Protein AF-A0A178K2V7-F1 (afdb_monomer_lite)

Structure (mmCIF, N/CA/C/O backbone):
data_AF-A0A178K2V7-F1
#
_entry.id   AF-A0A178K2V7-F1
#
loop_
_atom_site.group_PDB
_atom_site.id
_atom_site.type_symbol
_atom_site.label_atom_id
_atom_site.label_alt_id
_atom_site.label_comp_id
_atom_site.label_asym_id
_atom_site.label_entity_id
_atom_site.label_seq_id
_atom_site.pdbx_PDB_ins_code
_atom_site.Cartn_x
_atom_site.Cartn_y
_atom_site.Cartn_z
_atom_site.occupancy
_atom_site.B_iso_or_equiv
_atom_site.auth_seq_id
_atom_site.auth_comp_id
_atom_site.auth_asym_id
_atom_site.auth_atom_id
_atom_site.pdbx_PDB_model_num
ATOM 1 N N . MET A 1 1 ? 2.677 -4.589 -54.412 1.00 49.81 1 MET A N 1
ATOM 2 C CA . MET A 1 1 ? 2.480 -5.875 -55.124 1.00 49.81 1 MET A CA 1
ATOM 3 C C . MET A 1 1 ? 2.912 -7.037 -54.217 1.00 49.81 1 MET A C 1
ATOM 5 O O . MET A 1 1 ? 3.603 -7.937 -54.662 1.00 49.81 1 MET A O 1
ATOM 9 N N . GLU A 1 2 ? 2.507 -7.032 -52.942 1.00 54.84 2 GLU A N 1
ATOM 10 C CA . GLU A 1 2 ? 2.776 -8.139 -52.000 1.00 54.84 2 GLU A CA 1
ATOM 11 C C . GLU A 1 2 ? 1.483 -8.788 -51.482 1.00 54.84 2 GLU A C 1
ATOM 13 O O . GLU A 1 2 ? 1.521 -9.902 -50.980 1.00 54.84 2 GLU A O 1
ATOM 18 N N . ASP A 1 3 ? 0.317 -8.166 -51.685 1.00 57.41 3 ASP A N 1
ATOM 19 C CA . ASP A 1 3 ? -0.935 -8.638 -51.080 1.00 57.41 3 ASP A CA 1
ATOM 20 C C . ASP A 1 3 ? -1.562 -9.843 -51.807 1.00 57.41 3 ASP A C 1
ATOM 22 O O . ASP A 1 3 ? -2.241 -10.663 -51.192 1.00 57.41 3 ASP A O 1
ATOM 26 N N . SER A 1 4 ? -1.326 -10.009 -53.114 1.00 60.59 4 SER A N 1
ATOM 27 C CA . SER A 1 4 ? -1.943 -11.087 -53.907 1.00 60.59 4 SER A CA 1
ATOM 28 C C . SER A 1 4 ? -1.389 -12.483 -53.592 1.00 60.59 4 SER A C 1
ATOM 30 O O . SER A 1 4 ? -2.107 -13.472 -53.751 1.00 60.59 4 SER A O 1
ATOM 32 N N . SER A 1 5 ? -0.146 -12.585 -53.108 1.00 62.06 5 SER A N 1
ATOM 33 C CA . SER A 1 5 ? 0.456 -13.860 -52.695 1.00 62.06 5 SER A CA 1
ATOM 34 C C . SER A 1 5 ? -0.120 -14.352 -51.364 1.00 62.06 5 SER A C 1
ATOM 36 O O .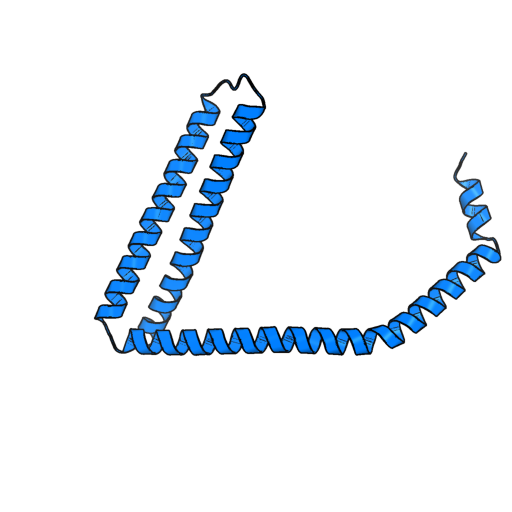 SER A 1 5 ? -0.400 -15.546 -51.231 1.00 62.06 5 SER A O 1
ATOM 38 N N . PHE A 1 6 ? -0.399 -13.440 -50.423 1.00 62.41 6 PHE A N 1
ATOM 39 C CA . PHE A 1 6 ? -1.049 -13.748 -49.146 1.00 62.41 6 PHE A CA 1
ATOM 40 C C . PHE A 1 6 ? -2.439 -14.360 -49.345 1.00 62.41 6 PHE A C 1
ATOM 42 O O . PHE A 1 6 ? -2.718 -15.424 -48.795 1.00 62.41 6 PHE A O 1
ATOM 49 N N . PHE A 1 7 ? -3.291 -13.756 -50.181 1.00 62.81 7 PHE A N 1
ATOM 50 C CA . PHE A 1 7 ? -4.634 -14.293 -50.431 1.00 62.81 7 PHE A CA 1
ATOM 51 C C . PHE A 1 7 ? -4.625 -15.634 -51.182 1.00 62.81 7 PHE A C 1
ATOM 53 O O . PHE A 1 7 ? -5.487 -16.471 -50.918 1.00 62.81 7 PHE A O 1
ATOM 60 N N . SER A 1 8 ? -3.638 -15.890 -52.052 1.00 62.66 8 SER A N 1
ATOM 61 C CA . SER A 1 8 ? -3.511 -17.197 -52.721 1.00 62.66 8 SER A CA 1
ATOM 62 C C . SER A 1 8 ? -3.114 -18.322 -51.752 1.00 62.66 8 SER A C 1
ATOM 64 O O . SER A 1 8 ? -3.595 -19.446 -51.881 1.00 62.66 8 SER A O 1
ATOM 66 N N . ASN A 1 9 ? -2.322 -18.002 -50.721 1.00 62.50 9 ASN A N 1
ATOM 67 C CA . ASN A 1 9 ? -1.895 -18.961 -49.701 1.00 62.50 9 ASN A CA 1
ATOM 68 C C . ASN A 1 9 ? -3.020 -19.317 -48.711 1.00 62.50 9 ASN A C 1
ATOM 70 O O . ASN A 1 9 ? -3.081 -20.458 -48.254 1.00 62.50 9 ASN A O 1
ATOM 74 N N . LEU A 1 10 ? -3.954 -18.394 -48.436 1.00 65.56 10 LEU A N 1
ATOM 75 C CA . LEU A 1 10 ? -5.123 -18.628 -47.567 1.00 65.56 10 LEU A CA 1
ATOM 76 C C . LEU A 1 10 ? -6.164 -19.586 -48.177 1.00 65.56 10 LEU A C 1
ATOM 78 O O . LEU A 1 10 ? -6.936 -20.209 -47.450 1.00 65.56 10 LEU A O 1
ATOM 82 N N . GLY A 1 11 ? -6.204 -19.692 -49.509 1.00 67.25 11 GLY A N 1
ATOM 83 C CA . GLY A 1 11 ? -7.086 -20.611 -50.236 1.00 67.25 11 GLY A CA 1
ATOM 84 C C . GLY A 1 11 ? -6.508 -22.016 -50.423 1.00 67.25 11 GLY A C 1
ATOM 85 O O . GLY A 1 11 ? -7.205 -22.894 -50.930 1.00 67.25 11 GLY A O 1
ATOM 86 N N . SER A 1 12 ? -5.246 -22.238 -50.037 1.00 76.12 12 SER A N 1
ATOM 87 C CA . SER A 1 12 ? -4.605 -23.545 -50.161 1.00 76.12 12 SER A CA 1
ATOM 88 C C . SER A 1 12 ? -5.214 -24.552 -49.180 1.00 76.12 12 SER A C 1
ATOM 90 O O . SER A 1 12 ? -5.568 -24.227 -48.044 1.00 76.12 12 SER A O 1
ATOM 92 N N . LEU A 1 13 ? -5.353 -25.798 -49.627 1.00 78.62 13 LEU A N 1
ATOM 93 C CA . LEU A 1 13 ? -5.954 -26.870 -48.834 1.00 78.62 13 LEU A CA 1
ATOM 94 C C . LEU A 1 13 ? -5.107 -27.178 -47.582 1.00 78.62 13 LEU A C 1
ATOM 96 O O . LEU A 1 13 ? -5.654 -27.439 -46.511 1.00 78.62 13 LEU A O 1
ATOM 100 N N . ASP A 1 14 ? -3.786 -27.020 -47.688 1.00 81.06 14 ASP A N 1
ATOM 101 C CA . ASP A 1 14 ? -2.838 -27.161 -46.580 1.00 81.06 14 ASP A CA 1
ATOM 102 C C . ASP A 1 14 ? -3.047 -26.104 -45.483 1.00 81.06 14 ASP A C 1
ATOM 104 O O . ASP A 1 14 ? -2.954 -26.420 -44.294 1.00 81.06 14 ASP A O 1
ATOM 108 N N . TRP A 1 15 ? -3.402 -24.864 -45.851 1.00 85.25 15 TRP A N 1
ATOM 109 C CA . TRP A 1 15 ? -3.724 -23.808 -44.886 1.00 85.25 15 TRP A CA 1
ATOM 110 C C . TRP A 1 15 ? -4.947 -24.169 -44.037 1.00 85.25 15 TRP A C 1
ATOM 112 O O . TRP A 1 15 ? -4.904 -24.092 -42.807 1.00 85.25 15 TRP A O 1
ATOM 122 N N . TRP A 1 16 ? -6.025 -24.629 -44.677 1.00 88.50 16 TRP A N 1
ATOM 123 C CA . TRP A 1 16 ? -7.241 -25.046 -43.977 1.00 88.50 16 TRP A CA 1
ATOM 124 C C . TRP A 1 16 ? -7.023 -26.276 -43.097 1.00 88.50 16 TRP A C 1
ATOM 126 O O . TRP A 1 16 ? -7.530 -26.307 -41.975 1.00 88.50 16 TRP A O 1
ATOM 136 N N . ILE A 1 17 ? -6.229 -27.252 -43.551 1.00 87.81 17 ILE A N 1
ATOM 137 C CA . ILE A 1 17 ? -5.832 -28.394 -42.717 1.00 87.81 17 ILE A CA 1
ATOM 138 C C . ILE A 1 17 ? -5.079 -27.904 -41.475 1.00 87.81 17 ILE A C 1
ATOM 140 O O . ILE A 1 17 ? -5.402 -28.329 -40.367 1.00 87.81 17 ILE A O 1
ATOM 144 N N . GLY A 1 18 ? -4.136 -26.968 -41.627 1.00 88.56 18 GLY A N 1
ATOM 145 C CA . GLY A 1 18 ? -3.413 -26.370 -40.503 1.00 88.56 18 GLY A CA 1
ATOM 146 C C . GLY A 1 18 ? -4.346 -25.701 -39.490 1.00 88.56 18 GLY A C 1
ATOM 147 O O . GLY A 1 18 ? -4.266 -25.987 -38.295 1.00 88.56 18 GLY A O 1
ATOM 148 N N . VAL A 1 19 ? -5.284 -24.872 -39.958 1.00 89.94 19 VAL A N 1
ATOM 149 C CA . VAL A 1 19 ? -6.273 -24.199 -39.097 1.00 89.94 19 VAL A CA 1
ATOM 150 C C . VAL A 1 19 ? -7.163 -25.208 -38.363 1.00 89.94 19 VAL A C 1
ATOM 152 O O . VAL A 1 19 ? -7.386 -25.060 -37.161 1.00 89.94 19 VAL A O 1
ATOM 155 N N . VAL A 1 20 ? -7.639 -26.256 -39.044 1.00 92.50 20 VAL A N 1
ATOM 156 C CA . VAL A 1 20 ? -8.479 -27.303 -38.435 1.00 92.50 20 VAL A CA 1
ATOM 157 C C . VAL A 1 20 ? -7.702 -28.101 -37.389 1.00 92.50 20 VAL A C 1
ATOM 159 O O . VAL A 1 20 ? -8.218 -28.338 -36.297 1.00 92.50 20 VAL A O 1
ATOM 162 N N . VAL A 1 21 ? -6.455 -28.479 -37.681 1.00 91.81 21 VAL A N 1
ATOM 163 C CA . VAL A 1 21 ? -5.595 -29.212 -36.741 1.00 91.81 21 VAL A CA 1
ATOM 164 C C . VAL A 1 21 ? -5.291 -28.363 -35.507 1.00 91.81 21 VAL A C 1
ATOM 166 O O . VAL A 1 21 ? -5.448 -28.846 -34.387 1.00 91.81 21 VAL A O 1
ATOM 169 N N . VAL A 1 22 ? -4.936 -27.086 -35.678 1.00 92.81 22 VAL A N 1
ATOM 170 C CA . VAL A 1 22 ? -4.719 -26.159 -34.555 1.00 92.81 22 VAL A CA 1
ATOM 171 C C . VAL A 1 22 ? -6.005 -25.964 -33.750 1.00 92.81 22 VAL A C 1
ATOM 173 O O . VAL A 1 22 ? -5.962 -26.004 -32.522 1.00 92.81 22 VAL A O 1
ATOM 176 N N . GLY A 1 23 ? -7.160 -25.829 -34.408 1.00 89.81 23 GLY A N 1
ATOM 177 C CA . GLY A 1 23 ? -8.462 -25.740 -33.744 1.00 89.81 23 GLY A CA 1
ATOM 178 C C . GLY A 1 23 ? -8.796 -26.985 -32.915 1.00 89.81 23 GLY A C 1
ATOM 179 O O . GLY A 1 23 ? -9.257 -26.865 -31.779 1.00 89.81 23 GLY A O 1
ATOM 180 N N . LEU A 1 24 ? -8.501 -28.180 -33.437 1.00 90.88 24 LEU A N 1
ATOM 181 C CA . LEU A 1 24 ? -8.688 -29.447 -32.727 1.00 90.88 24 LEU A CA 1
ATOM 182 C C . LEU A 1 24 ? -7.746 -29.547 -31.521 1.00 90.88 24 LEU A C 1
ATOM 184 O O . LEU A 1 24 ? -8.193 -29.893 -30.428 1.00 90.88 24 LEU A O 1
ATOM 188 N N . ILE A 1 25 ? -6.475 -29.167 -31.685 1.00 90.25 25 ILE A N 1
ATOM 189 C CA . ILE A 1 25 ? -5.492 -29.116 -30.595 1.00 90.25 25 ILE A CA 1
ATOM 190 C C . ILE A 1 25 ? -5.956 -28.147 -29.504 1.00 90.25 25 ILE A C 1
ATOM 192 O O . ILE A 1 25 ? -6.004 -28.540 -28.344 1.00 90.25 25 ILE A O 1
ATOM 196 N N . ILE A 1 26 ? -6.360 -26.919 -29.845 1.00 88.69 26 ILE A N 1
ATOM 197 C CA . ILE A 1 26 ? -6.861 -25.937 -28.869 1.00 88.69 26 ILE A CA 1
ATOM 198 C C . ILE A 1 26 ? -8.075 -26.485 -28.119 1.00 88.69 26 ILE A C 1
ATOM 200 O O . ILE A 1 26 ? -8.159 -26.322 -26.905 1.00 88.69 26 ILE A O 1
ATOM 204 N N . ASN A 1 27 ? -8.999 -27.156 -28.810 1.00 89.12 27 ASN A N 1
ATOM 205 C CA . ASN A 1 27 ? -10.188 -27.728 -28.183 1.00 89.12 27 ASN A CA 1
ATOM 206 C C . ASN A 1 27 ? -9.825 -28.836 -27.178 1.00 89.12 27 ASN A C 1
ATOM 208 O O . ASN A 1 27 ? -10.299 -28.835 -26.041 1.00 89.12 27 ASN A O 1
ATOM 212 N N . VAL A 1 28 ? -8.906 -29.729 -27.559 1.00 86.19 28 VAL A N 1
ATOM 213 C CA . VAL A 1 28 ? -8.370 -30.769 -26.670 1.00 86.19 28 VAL A CA 1
ATOM 214 C C . VAL A 1 28 ? -7.643 -30.137 -25.480 1.00 86.19 28 VAL A C 1
ATOM 216 O O . VAL A 1 28 ? -7.939 -30.467 -24.333 1.00 86.19 28 VAL A O 1
ATOM 219 N N . PHE A 1 29 ? -6.753 -29.172 -25.717 1.00 86.31 29 PHE A N 1
ATOM 220 C CA . PHE A 1 29 ? -6.062 -28.443 -24.653 1.00 86.31 29 PHE A CA 1
ATOM 221 C C . PHE A 1 29 ? -7.042 -27.728 -23.723 1.00 86.31 29 PHE A C 1
ATOM 223 O O . PHE A 1 29 ? -6.867 -27.792 -22.514 1.00 86.31 29 PHE A O 1
ATOM 230 N N . SER A 1 30 ? -8.096 -27.101 -24.244 1.00 83.62 30 SER A N 1
ATOM 231 C CA . SER A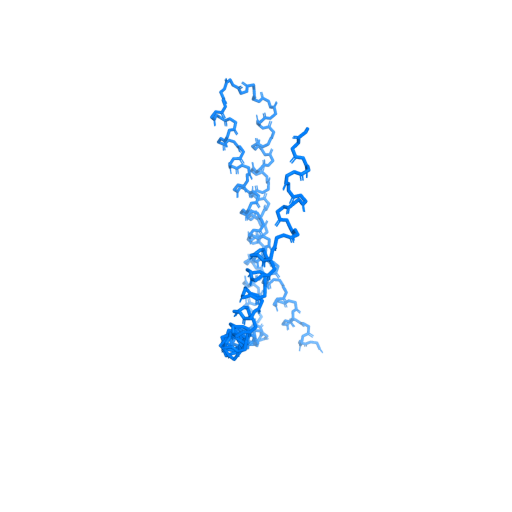 1 30 ? -9.118 -26.427 -23.439 1.00 83.62 30 SER A CA 1
ATOM 232 C C . SER A 1 30 ? -9.856 -27.409 -22.524 1.00 83.62 30 SER A C 1
ATOM 234 O O . SER A 1 30 ? -10.040 -27.123 -21.338 1.00 83.62 30 SER A O 1
ATOM 236 N N . ALA A 1 31 ? -10.197 -28.599 -23.032 1.00 82.56 31 ALA A N 1
ATOM 237 C CA . ALA A 1 31 ? -10.850 -29.649 -22.253 1.00 82.56 31 ALA A CA 1
ATOM 238 C C . ALA A 1 31 ? -9.985 -30.143 -21.079 1.00 82.56 31 ALA A C 1
ATOM 240 O O . ALA A 1 31 ? -10.509 -30.371 -19.988 1.00 82.56 31 ALA A O 1
ATOM 241 N N . TYR A 1 32 ? -8.666 -30.252 -21.268 1.00 81.69 32 TYR A N 1
ATOM 242 C CA . TYR A 1 32 ? -7.738 -30.662 -20.206 1.00 81.69 32 TYR A CA 1
ATOM 243 C C . TYR A 1 32 ? -7.287 -29.508 -19.297 1.00 81.69 32 TYR A C 1
ATOM 245 O O . TYR A 1 32 ? -7.013 -29.722 -18.116 1.00 81.69 32 TYR A O 1
ATOM 253 N N . LEU A 1 33 ? -7.234 -28.276 -19.808 1.00 81.12 33 LEU A N 1
ATOM 254 C CA . LEU A 1 33 ? -6.773 -27.105 -19.063 1.00 81.12 33 LEU A CA 1
ATOM 255 C C . LEU A 1 33 ? -7.845 -26.565 -18.114 1.00 81.12 33 LEU A C 1
ATOM 257 O O . LEU A 1 33 ? -7.505 -26.073 -17.042 1.00 81.12 33 LEU A O 1
ATOM 261 N N . LYS A 1 34 ? -9.131 -26.685 -18.464 1.00 79.69 34 LYS A N 1
ATOM 262 C CA . LYS A 1 34 ? -10.249 -26.197 -17.644 1.00 79.69 34 LYS A CA 1
ATOM 263 C C . LYS A 1 34 ? -10.261 -26.759 -16.208 1.00 79.69 34 LYS A C 1
ATOM 265 O O . LYS A 1 34 ? -10.217 -25.952 -15.283 1.00 79.69 34 LYS A O 1
ATOM 270 N N . PRO A 1 35 ? -10.214 -28.086 -15.965 1.00 80.12 35 PRO A N 1
ATOM 271 C CA . PRO A 1 35 ? -10.163 -28.615 -14.598 1.00 80.12 35 PRO A CA 1
ATOM 272 C C . PRO A 1 35 ? -8.866 -28.248 -13.857 1.00 80.12 35 PRO A C 1
ATOM 274 O O . PRO A 1 35 ? -8.883 -28.036 -12.643 1.00 80.12 35 PRO A O 1
ATOM 277 N N . ALA A 1 36 ? -7.740 -28.123 -14.570 1.00 80.19 36 ALA A N 1
ATOM 278 C CA . ALA A 1 36 ? -6.474 -27.703 -13.975 1.00 80.19 36 ALA A CA 1
ATOM 279 C C . ALA A 1 36 ? -6.526 -26.234 -13.514 1.00 80.19 36 ALA A C 1
ATOM 281 O O . ALA A 1 36 ? -6.173 -25.942 -12.368 1.00 80.19 36 ALA A O 1
ATOM 282 N N . LEU A 1 37 ? -7.032 -25.335 -14.364 1.00 80.81 37 LEU A N 1
ATOM 283 C CA . LEU A 1 37 ? -7.240 -23.919 -14.056 1.00 80.81 37 LEU A CA 1
ATOM 284 C C . LEU A 1 37 ? -8.239 -23.731 -12.918 1.00 80.81 37 LEU A C 1
ATOM 286 O O . LEU A 1 37 ? -7.925 -23.015 -11.973 1.00 80.81 37 LEU A O 1
ATOM 290 N N . ASP A 1 38 ? -9.384 -24.413 -12.947 1.00 81.56 38 ASP A N 1
ATOM 291 C CA . ASP A 1 38 ? -10.387 -24.312 -11.881 1.00 81.56 38 ASP A CA 1
ATOM 292 C C . ASP A 1 38 ? -9.808 -24.767 -10.528 1.00 81.56 38 ASP A C 1
ATOM 294 O O . ASP A 1 38 ? -10.018 -24.123 -9.494 1.00 81.56 38 ASP A O 1
ATOM 298 N N . SER A 1 39 ? -8.990 -25.827 -10.514 1.00 82.44 39 SER A N 1
ATOM 299 C CA . SER A 1 39 ? -8.305 -26.290 -9.297 1.00 82.44 39 SER A CA 1
ATOM 300 C C . SER A 1 39 ? -7.228 -25.313 -8.801 1.00 82.44 39 SER A C 1
ATOM 302 O O . SER A 1 39 ? -7.032 -25.150 -7.595 1.00 82.44 39 SER A O 1
ATOM 304 N N . PHE A 1 40 ? -6.524 -24.640 -9.713 1.00 81.44 40 PHE A N 1
ATOM 305 C CA . PHE A 1 40 ? -5.488 -23.674 -9.364 1.00 81.44 40 PHE A CA 1
ATOM 306 C C . PHE A 1 40 ? -6.102 -22.369 -8.852 1.00 81.44 40 PHE A C 1
ATOM 308 O O . PHE A 1 40 ? -5.709 -21.865 -7.799 1.00 81.44 40 PHE A O 1
ATOM 315 N N . LEU A 1 41 ? -7.118 -21.860 -9.551 1.00 80.75 41 LEU A N 1
ATOM 316 C CA . LEU A 1 41 ? -7.847 -20.649 -9.191 1.00 80.75 41 LEU A CA 1
ATOM 317 C C . LEU A 1 41 ? -8.619 -20.822 -7.885 1.00 80.75 41 LEU A C 1
ATOM 319 O O . LEU A 1 41 ? -8.608 -19.912 -7.060 1.00 80.75 41 LEU A O 1
ATOM 323 N N . SER A 1 42 ? -9.216 -21.991 -7.637 1.00 77.88 42 SER A N 1
ATOM 324 C CA . SER A 1 42 ? -9.876 -22.271 -6.355 1.00 77.88 42 SER A CA 1
ATOM 325 C C . SER A 1 42 ? -8.884 -22.304 -5.191 1.00 77.88 42 SER A C 1
ATOM 327 O O . SER A 1 42 ? -9.154 -21.707 -4.151 1.00 77.88 42 SER A O 1
ATOM 329 N N . LYS A 1 43 ? -7.698 -22.904 -5.359 1.00 83.00 43 LYS A N 1
ATOM 330 C CA . LYS A 1 43 ? -6.631 -22.868 -4.340 1.00 83.00 43 LYS A CA 1
ATOM 331 C C . LYS A 1 43 ? -6.114 -21.454 -4.094 1.00 83.00 43 LYS A C 1
ATOM 333 O O . LYS A 1 43 ? -5.890 -21.074 -2.944 1.00 83.00 43 LYS A O 1
ATOM 338 N N . LEU A 1 44 ? -5.928 -20.675 -5.157 1.00 81.12 44 LEU A N 1
ATOM 339 C CA . LEU A 1 44 ? -5.440 -19.301 -5.069 1.00 81.12 44 LEU A CA 1
ATOM 340 C C . LEU A 1 44 ? -6.478 -18.401 -4.389 1.00 81.12 44 LEU A C 1
ATOM 342 O O . LEU A 1 44 ? -6.140 -17.690 -3.445 1.00 81.12 44 LEU A O 1
ATOM 346 N N . SER A 1 45 ? -7.746 -18.529 -4.780 1.00 79.00 45 SER A N 1
ATOM 347 C CA . SER A 1 45 ? -8.882 -17.861 -4.145 1.00 79.00 45 SER A CA 1
ATOM 348 C C . SER A 1 45 ? -9.014 -18.250 -2.673 1.00 79.00 45 SER A C 1
ATOM 350 O O . SER A 1 45 ? -9.113 -17.373 -1.822 1.00 79.00 45 SER A O 1
ATOM 352 N N . TYR A 1 46 ? -8.906 -19.538 -2.332 1.00 79.31 46 TYR A N 1
ATOM 353 C CA . TYR A 1 46 ? -8.979 -19.999 -0.945 1.00 79.31 46 TYR A CA 1
ATOM 354 C C . TYR A 1 46 ? -7.822 -19.465 -0.092 1.00 79.31 46 TYR A C 1
ATOM 356 O O . TYR A 1 46 ? -8.026 -19.028 1.042 1.00 79.31 46 TYR A O 1
ATOM 364 N N . LYS A 1 47 ? -6.598 -19.439 -0.629 1.00 78.44 47 LYS A N 1
ATOM 365 C CA . LYS A 1 47 ? -5.437 -18.863 0.064 1.00 78.44 47 LYS A CA 1
ATOM 366 C C . LYS A 1 47 ? -5.608 -17.359 0.291 1.00 78.44 47 LYS A C 1
ATOM 368 O O . LYS A 1 47 ? -5.277 -16.853 1.359 1.00 78.44 47 LYS A O 1
ATOM 373 N N . TRP A 1 48 ? -6.161 -16.651 -0.688 1.00 76.12 48 TRP A N 1
ATOM 374 C CA . TRP A 1 48 ? -6.421 -15.219 -0.579 1.00 76.12 48 TRP A CA 1
ATOM 375 C C . TRP A 1 48 ? -7.562 -14.916 0.400 1.00 76.12 48 TRP A C 1
ATOM 377 O O . TRP A 1 48 ? -7.421 -14.057 1.265 1.00 76.12 48 TRP A O 1
ATOM 387 N N . ALA A 1 49 ? -8.651 -15.685 0.339 1.00 80.81 49 ALA A N 1
ATOM 388 C CA . ALA A 1 49 ? -9.792 -15.576 1.243 1.00 80.81 49 ALA A CA 1
ATOM 389 C C . ALA A 1 49 ? -9.418 -15.921 2.691 1.00 80.81 49 ALA A C 1
ATOM 391 O O . ALA A 1 49 ? -9.823 -15.220 3.614 1.00 80.81 49 ALA A O 1
ATOM 392 N N . SER A 1 50 ? -8.611 -16.962 2.906 1.00 80.19 50 SER A N 1
ATOM 393 C CA . SER A 1 50 ? -8.119 -17.327 4.242 1.00 80.19 50 SER A CA 1
ATOM 394 C C . SER A 1 50 ? -7.152 -16.285 4.807 1.00 80.19 50 SER A C 1
ATOM 396 O O . SER A 1 50 ? -7.278 -15.924 5.976 1.00 80.19 50 SER A O 1
ATOM 398 N N . GLY A 1 51 ? -6.253 -15.731 3.984 1.00 80.56 51 GLY A N 1
ATOM 399 C CA . GLY A 1 51 ? -5.410 -14.596 4.372 1.00 80.56 51 GLY A CA 1
ATOM 400 C C . GLY A 1 51 ? -6.229 -13.346 4.705 1.00 80.56 51 GLY A C 1
ATOM 401 O O . GLY A 1 51 ? -6.008 -12.722 5.738 1.00 80.56 51 GLY A O 1
ATOM 402 N N . SER A 1 52 ? -7.231 -13.025 3.884 1.00 78.19 52 SER A N 1
ATOM 403 C CA . SER A 1 52 ? -8.147 -11.903 4.116 1.00 78.19 52 SER A CA 1
ATOM 404 C C . SER A 1 52 ? -8.943 -12.077 5.410 1.00 78.19 52 SER A C 1
ATOM 406 O O . SER A 1 52 ? -9.029 -11.142 6.204 1.00 78.19 52 SER A O 1
ATOM 408 N N . LYS A 1 53 ? -9.452 -13.287 5.675 1.00 82.19 53 LYS A N 1
ATOM 409 C CA . LYS A 1 53 ? -10.168 -13.604 6.914 1.00 82.19 53 LYS A CA 1
ATOM 410 C C . LYS A 1 53 ? -9.263 -13.476 8.138 1.00 82.19 53 LYS A C 1
ATOM 412 O O . LYS A 1 53 ? -9.670 -12.847 9.106 1.00 82.19 53 LYS A O 1
ATOM 417 N N . ARG A 1 54 ? -8.026 -13.984 8.073 1.00 84.44 54 ARG A N 1
ATOM 418 C CA . ARG A 1 54 ? -7.047 -13.825 9.158 1.00 84.44 54 ARG A CA 1
ATOM 419 C C . ARG A 1 54 ? -6.746 -12.353 9.432 1.00 84.44 54 ARG A C 1
ATOM 421 O O . ARG A 1 54 ? -6.832 -11.933 10.576 1.00 84.44 54 ARG A O 1
ATOM 428 N N . ASN A 1 55 ? -6.478 -11.565 8.393 1.00 82.25 55 ASN A N 1
ATOM 429 C CA . ASN A 1 55 ? -6.215 -10.133 8.543 1.00 82.25 55 ASN A CA 1
ATOM 430 C C . ASN A 1 55 ? -7.440 -9.386 9.103 1.00 82.25 55 ASN A C 1
ATOM 432 O O . ASN A 1 55 ? -7.296 -8.450 9.884 1.00 82.25 55 ASN A O 1
ATOM 436 N N . ALA A 1 56 ? -8.655 -9.796 8.726 1.00 84.12 56 ALA A N 1
ATOM 437 C CA . ALA A 1 56 ? -9.885 -9.238 9.279 1.00 84.12 56 ALA A CA 1
ATOM 438 C C . ALA A 1 56 ? -10.067 -9.594 10.764 1.00 84.12 56 ALA A C 1
ATOM 440 O O . ALA A 1 56 ? -10.490 -8.742 11.544 1.00 84.12 56 ALA A O 1
ATOM 441 N N . ASP A 1 57 ? -9.737 -10.822 11.163 1.00 87.75 57 ASP A N 1
ATOM 442 C CA . ASP A 1 57 ? -9.806 -11.265 12.557 1.00 87.75 57 ASP A CA 1
ATOM 443 C C . ASP A 1 57 ? -8.723 -10.591 13.421 1.00 87.75 57 ASP A C 1
ATOM 445 O O . ASP A 1 57 ? -9.024 -10.127 14.521 1.00 87.75 57 ASP A O 1
ATOM 449 N N . GLU A 1 58 ? -7.500 -10.433 12.902 1.00 86.88 58 GLU A N 1
ATOM 450 C CA . GLU A 1 58 ? -6.426 -9.650 13.532 1.00 86.88 58 GLU A CA 1
ATOM 451 C C . GLU A 1 58 ? -6.836 -8.184 13.708 1.00 86.88 58 GLU A C 1
ATOM 453 O O . GLU A 1 58 ? -6.719 -7.634 14.803 1.00 86.88 58 GLU A O 1
ATOM 458 N N . ARG A 1 59 ? -7.416 -7.565 12.671 1.00 83.00 59 ARG A N 1
ATOM 459 C CA . ARG A 1 59 ? -7.929 -6.191 12.749 1.00 83.00 59 ARG A CA 1
ATOM 460 C C . ARG A 1 59 ? -9.033 -6.052 13.797 1.00 83.00 59 ARG A C 1
ATOM 462 O O . ARG A 1 59 ? -9.028 -5.090 14.556 1.00 83.00 59 ARG A O 1
ATOM 469 N N . LYS A 1 60 ? -9.964 -7.008 13.880 1.00 86.81 60 LYS A N 1
ATOM 470 C CA . LYS A 1 60 ? -11.008 -7.015 14.921 1.00 86.81 60 LYS A CA 1
ATOM 471 C C . LYS A 1 60 ? -10.420 -7.135 16.320 1.00 86.81 60 LYS A C 1
ATOM 473 O O . LYS A 1 60 ? -10.917 -6.479 17.230 1.00 86.81 60 LYS A O 1
ATOM 478 N N . LYS A 1 61 ? -9.397 -7.975 16.499 1.00 88.31 61 LYS A N 1
ATOM 479 C CA . LYS A 1 61 ? -8.704 -8.120 17.782 1.00 88.31 61 LYS A CA 1
ATOM 480 C C . LYS A 1 61 ? -8.051 -6.800 18.191 1.00 88.31 61 LYS A C 1
ATOM 482 O O . LYS A 1 61 ? -8.302 -6.331 19.292 1.00 88.31 61 LYS A O 1
ATOM 487 N N . TRP A 1 62 ? -7.333 -6.164 17.269 1.00 84.25 62 TRP A N 1
ATOM 488 C CA . TRP A 1 62 ? -6.694 -4.874 17.515 1.00 84.25 62 TRP A CA 1
ATOM 489 C C . TRP A 1 62 ? -7.710 -3.771 17.848 1.00 84.25 62 TRP A C 1
ATOM 491 O O . TRP A 1 62 ? -7.511 -3.004 18.784 1.00 84.25 62 TRP A O 1
ATOM 501 N N . ILE A 1 63 ? -8.846 -3.722 17.142 1.00 87.00 63 ILE A N 1
ATOM 502 C CA . ILE A 1 63 ? -9.930 -2.780 17.459 1.00 87.00 63 ILE A CA 1
ATOM 503 C C . ILE A 1 63 ? -10.447 -2.994 18.888 1.00 87.00 63 ILE A C 1
ATOM 505 O O . ILE A 1 63 ? -10.678 -2.011 19.585 1.00 87.00 63 ILE A O 1
ATOM 509 N N . LYS A 1 64 ? -10.614 -4.245 19.341 1.00 86.50 64 LYS A N 1
ATOM 510 C CA . LYS A 1 64 ? -11.048 -4.534 20.719 1.00 86.50 64 LYS A CA 1
ATOM 511 C C . LYS A 1 64 ? -10.026 -4.070 21.755 1.00 86.50 64 LYS A C 1
ATOM 513 O O . LYS A 1 64 ? -10.416 -3.404 22.705 1.00 86.50 64 LYS A O 1
ATOM 518 N N . GLU A 1 65 ? -8.744 -4.358 21.541 1.00 87.19 65 GLU A N 1
ATOM 519 C CA . GLU A 1 65 ? -7.654 -3.905 22.422 1.00 87.19 65 GLU A CA 1
ATOM 520 C C . GLU A 1 65 ? -7.658 -2.366 22.541 1.00 87.19 65 GLU A C 1
ATOM 522 O O . GLU A 1 65 ? -7.734 -1.813 23.640 1.00 87.19 65 GLU A O 1
ATOM 527 N N . LEU A 1 66 ? -7.771 -1.670 21.403 1.00 85.50 66 LEU A N 1
ATOM 528 C CA . LEU A 1 66 ? -7.896 -0.209 21.347 1.00 85.50 66 LEU A CA 1
ATOM 529 C C . LEU A 1 66 ? -9.145 0.328 22.059 1.00 85.50 66 LEU A C 1
ATOM 531 O O . LEU A 1 66 ? -9.135 1.460 22.542 1.00 85.50 66 LEU A O 1
ATOM 535 N N . GLN A 1 67 ? -10.247 -0.422 22.104 1.00 85.50 67 GLN A N 1
ATOM 536 C CA . GLN A 1 67 ? -11.461 -0.002 22.813 1.00 85.50 67 GLN A CA 1
ATOM 537 C C . GLN A 1 67 ? -11.319 -0.098 24.334 1.00 85.50 67 GLN A C 1
ATOM 539 O O . GLN A 1 67 ? -11.917 0.717 25.044 1.00 85.50 67 GLN A O 1
ATOM 544 N N . GLU A 1 68 ? -10.541 -1.065 24.817 1.00 89.44 68 GLU A N 1
ATOM 545 C CA . GLU A 1 68 ? -10.330 -1.335 26.241 1.00 89.44 68 GLU A CA 1
ATOM 546 C C . GLU A 1 68 ? -9.354 -0.336 26.887 1.00 89.44 68 GLU A C 1
ATOM 548 O O . GLU A 1 68 ? -9.480 -0.046 28.077 1.00 89.44 68 GLU A O 1
ATOM 553 N N . SER A 1 69 ? -8.433 0.253 26.113 1.00 88.06 69 SER A N 1
ATOM 554 C CA . SER A 1 69 ? -7.393 1.157 26.624 1.00 88.06 69 SER A CA 1
ATOM 555 C C . SER A 1 69 ? -7.400 2.532 25.948 1.00 88.06 69 SER A C 1
ATOM 557 O O . SER A 1 69 ? -6.980 2.703 24.805 1.00 88.06 69 SER A O 1
ATOM 559 N N . GLU A 1 70 ? -7.805 3.573 26.683 1.00 85.88 70 GLU A N 1
ATOM 560 C CA . GLU A 1 70 ? -7.736 4.961 26.190 1.00 85.88 70 GLU A CA 1
ATOM 561 C C . GLU A 1 70 ? -6.289 5.435 25.986 1.00 85.88 70 GLU A C 1
ATOM 563 O O . GLU A 1 70 ? -6.013 6.230 25.088 1.00 85.88 70 GLU A O 1
ATOM 568 N N . HIS A 1 71 ? -5.348 4.903 26.770 1.00 88.81 71 HIS A N 1
ATOM 569 C CA . HIS A 1 71 ? -3.926 5.201 26.626 1.00 88.81 71 HIS A CA 1
ATOM 570 C C . HIS A 1 71 ? -3.375 4.712 25.276 1.00 88.81 71 HIS A C 1
ATOM 572 O O . HIS A 1 71 ? -2.622 5.428 24.615 1.00 88.81 71 HIS A O 1
ATOM 578 N N . GLU A 1 72 ? -3.788 3.526 24.821 1.00 86.00 72 GLU A N 1
ATOM 579 C CA . GLU A 1 72 ? -3.392 3.005 23.506 1.00 86.00 72 GLU A CA 1
ATOM 580 C C . GLU A 1 72 ? -3.947 3.850 22.357 1.00 86.00 72 GLU A C 1
ATOM 582 O O . GLU A 1 72 ? -3.245 4.089 21.376 1.00 86.00 72 GLU A O 1
ATOM 587 N N . GLN A 1 73 ? -5.160 4.393 22.496 1.00 85.44 73 GLN A N 1
ATOM 588 C CA . GLN A 1 73 ? -5.717 5.314 21.499 1.00 85.44 73 GLN A CA 1
ATOM 589 C C . GLN A 1 73 ? -4.875 6.589 21.357 1.00 85.44 73 GLN A C 1
ATOM 591 O O . GLN A 1 73 ? -4.687 7.081 20.242 1.00 85.44 73 GLN A O 1
ATOM 596 N N . VAL A 1 74 ? -4.350 7.118 22.469 1.00 89.12 74 VAL A N 1
ATOM 597 C CA . VAL A 1 74 ? -3.472 8.300 22.460 1.00 89.12 74 VAL A CA 1
ATOM 598 C C . VAL A 1 74 ? -2.135 7.988 21.787 1.00 89.12 74 VAL A C 1
ATOM 600 O O . VAL A 1 74 ? -1.685 8.775 20.954 1.00 89.12 74 VAL A O 1
ATOM 603 N N . LEU A 1 75 ? -1.523 6.836 22.084 1.00 89.25 75 LEU A N 1
ATOM 604 C CA . LEU A 1 75 ? -0.290 6.398 21.417 1.00 89.25 75 LEU A CA 1
ATOM 605 C C . LEU A 1 75 ? -0.490 6.237 19.906 1.00 89.25 75 LEU A C 1
ATOM 607 O O . LEU A 1 75 ? 0.289 6.775 19.121 1.00 89.25 75 LEU A O 1
ATOM 611 N N . CYS A 1 76 ? -1.579 5.592 19.489 1.00 85.88 76 CYS A N 1
ATOM 612 C CA . CYS A 1 76 ? -1.895 5.407 18.073 1.00 85.88 76 CYS A CA 1
ATOM 613 C C . CYS A 1 76 ? -2.141 6.755 17.362 1.00 85.88 76 CYS A C 1
ATOM 615 O O . CYS A 1 76 ? -1.756 6.956 16.208 1.00 85.88 76 CYS A O 1
ATOM 617 N N . TYR A 1 77 ? -2.731 7.730 18.063 1.00 87.12 77 TYR A N 1
ATOM 618 C CA . TYR A 1 77 ? -2.886 9.089 17.544 1.00 87.12 77 TYR A CA 1
ATOM 619 C C . TYR A 1 77 ? -1.542 9.823 17.396 1.00 87.12 77 TYR A C 1
ATOM 621 O O . TYR A 1 77 ? -1.333 10.528 16.408 1.00 87.12 77 TYR A O 1
ATOM 629 N N . LEU A 1 78 ? -0.613 9.642 18.338 1.00 90.31 78 LEU A N 1
ATOM 630 C CA . LEU A 1 78 ? 0.746 10.186 18.244 1.00 90.31 78 LEU A CA 1
ATOM 631 C C . LEU A 1 78 ? 1.524 9.576 17.073 1.00 90.31 78 LEU A C 1
ATOM 633 O O . LEU A 1 78 ? 2.177 10.310 16.331 1.00 90.31 78 LEU A O 1
ATOM 637 N N . GLU A 1 79 ? 1.415 8.265 16.856 1.00 88.19 79 GLU A N 1
ATOM 638 C CA . GLU A 1 79 ? 2.007 7.595 15.692 1.00 88.19 79 GLU A CA 1
ATOM 639 C C . GLU A 1 79 ? 1.462 8.169 14.381 1.00 88.19 79 GLU A C 1
ATOM 641 O O . GLU A 1 79 ? 2.231 8.491 13.474 1.00 88.19 79 GLU A O 1
ATOM 646 N N . PHE A 1 80 ? 0.149 8.392 14.302 1.00 87.56 80 PHE A N 1
ATOM 647 C CA . PHE A 1 80 ? -0.475 9.040 13.152 1.00 87.56 80 PHE A CA 1
ATOM 648 C C . PHE A 1 80 ? 0.038 10.471 12.924 1.00 87.56 80 PHE A C 1
ATOM 650 O O . PHE A 1 80 ? 0.308 10.857 11.783 1.00 87.56 80 PHE A O 1
ATOM 657 N N . LEU A 1 81 ? 0.207 11.266 13.988 1.00 89.19 81 LEU A N 1
ATOM 658 C CA . LEU A 1 81 ? 0.804 12.602 13.886 1.00 89.19 81 LEU A CA 1
ATOM 659 C C . LEU A 1 81 ? 2.247 12.536 13.382 1.00 89.19 81 LEU A C 1
ATOM 661 O O . LEU A 1 81 ? 2.621 13.310 12.503 1.00 89.19 81 LEU A O 1
ATOM 665 N N . ASN A 1 82 ? 3.035 11.587 13.882 1.00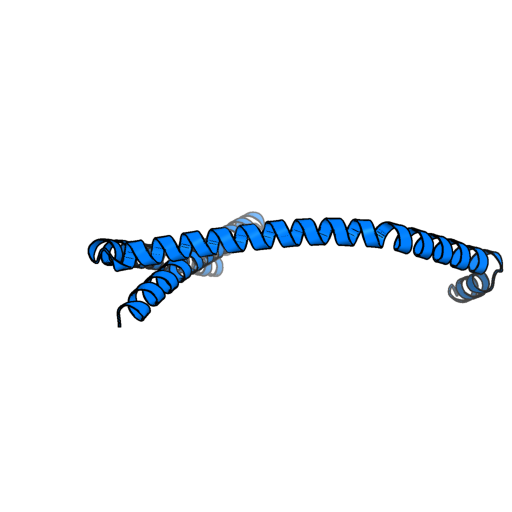 91.1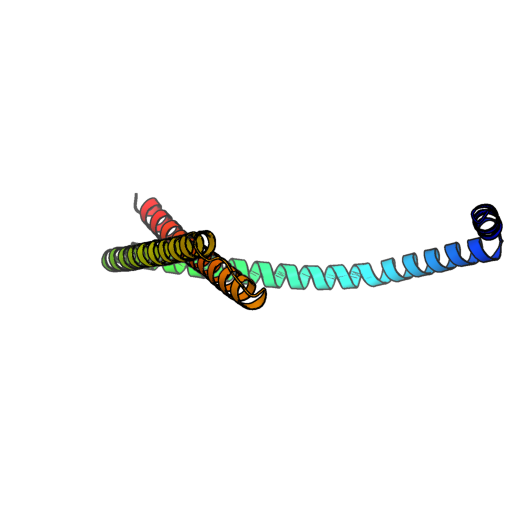9 82 ASN A N 1
ATOM 666 C CA . ASN A 1 82 ? 4.401 11.378 13.421 1.00 91.19 82 ASN A CA 1
ATOM 667 C C . ASN A 1 82 ? 4.430 11.012 11.929 1.00 91.19 82 ASN A C 1
ATOM 669 O O . ASN A 1 82 ? 5.190 11.595 11.161 1.00 91.19 82 ASN A O 1
ATOM 673 N N . GLN A 1 83 ? 3.547 10.118 11.476 1.00 88.00 83 GLN A N 1
ATOM 674 C CA . GLN A 1 83 ? 3.450 9.778 10.055 1.00 88.00 83 GLN A CA 1
ATOM 675 C C . GLN A 1 83 ? 3.035 10.969 9.186 1.00 88.00 83 GLN A C 1
ATOM 677 O O . GLN A 1 83 ? 3.586 11.153 8.103 1.00 88.00 83 GLN A O 1
ATOM 682 N N . LYS A 1 84 ? 2.138 11.835 9.667 1.00 89.50 84 LYS A N 1
ATOM 683 C CA . LYS A 1 84 ? 1.823 13.097 8.982 1.00 89.50 84 LYS A CA 1
ATOM 684 C C . LYS A 1 84 ? 3.040 14.010 8.850 1.00 89.50 84 LYS A C 1
ATOM 686 O O . LYS A 1 84 ? 3.216 14.617 7.797 1.00 89.50 84 LYS A O 1
ATOM 691 N N . ILE A 1 85 ? 3.874 14.099 9.885 1.00 92.75 85 ILE A N 1
ATOM 692 C CA . ILE A 1 85 ? 5.116 14.881 9.839 1.00 92.75 85 ILE A CA 1
ATOM 693 C C . ILE A 1 85 ? 6.050 14.315 8.763 1.00 92.75 85 ILE A C 1
ATOM 695 O O . ILE A 1 85 ? 6.527 15.078 7.926 1.00 92.75 85 ILE A O 1
ATOM 699 N N . TRP A 1 86 ? 6.244 12.993 8.711 1.00 89.75 86 TRP A N 1
ATOM 700 C CA . TRP A 1 86 ? 7.054 12.349 7.668 1.00 89.75 86 TRP A CA 1
ATOM 701 C C . TRP A 1 86 ? 6.527 12.611 6.258 1.00 89.75 86 TRP A C 1
ATOM 703 O O . TRP A 1 86 ? 7.303 12.978 5.378 1.00 89.75 86 TRP A O 1
ATOM 713 N N . PHE A 1 87 ? 5.214 12.498 6.047 1.00 89.25 87 PHE A N 1
ATOM 714 C CA . PHE A 1 87 ? 4.583 12.840 4.774 1.00 89.25 87 PHE A CA 1
ATOM 715 C C . PHE A 1 87 ? 4.902 14.278 4.343 1.00 89.25 87 PHE A C 1
ATOM 717 O O . PHE A 1 87 ? 5.328 14.503 3.209 1.00 89.25 87 PHE A O 1
ATOM 724 N N . ILE A 1 88 ? 4.746 15.242 5.257 1.00 92.81 88 ILE A N 1
ATOM 725 C CA . ILE A 1 88 ? 5.042 16.656 4.992 1.00 92.81 88 ILE A CA 1
ATOM 726 C C . ILE A 1 88 ? 6.527 16.840 4.665 1.00 92.81 88 ILE A C 1
ATOM 728 O O . ILE A 1 88 ? 6.844 17.510 3.687 1.00 92.81 88 ILE A O 1
ATOM 732 N N . ILE A 1 89 ? 7.434 16.219 5.427 1.00 93.56 89 ILE A N 1
ATOM 733 C CA . ILE A 1 89 ? 8.882 16.295 5.185 1.00 93.56 89 ILE A CA 1
ATOM 734 C C . ILE A 1 89 ? 9.227 15.776 3.786 1.00 93.56 89 ILE A C 1
ATOM 736 O O . ILE A 1 89 ? 9.923 16.463 3.041 1.00 93.56 89 ILE A O 1
ATOM 740 N N . TYR A 1 90 ? 8.723 14.603 3.393 1.00 91.25 90 TYR A N 1
ATOM 741 C CA . TYR A 1 90 ? 9.000 14.046 2.066 1.00 91.25 90 TYR A CA 1
ATOM 742 C C . TYR A 1 90 ? 8.436 14.912 0.938 1.00 91.25 90 TYR A C 1
ATOM 744 O O . TYR A 1 90 ? 9.091 15.085 -0.093 1.00 91.25 90 TYR A O 1
ATOM 752 N N . LEU A 1 91 ? 7.254 15.497 1.135 1.00 91.38 91 LEU A N 1
ATOM 753 C CA . LEU A 1 91 ? 6.642 16.397 0.164 1.00 91.38 91 LEU A CA 1
ATOM 754 C C . LEU A 1 91 ? 7.468 17.681 0.011 1.00 91.38 91 LEU A C 1
ATOM 756 O O . LEU A 1 91 ? 7.798 18.062 -1.111 1.00 91.38 91 LEU A O 1
ATOM 760 N N . VAL A 1 92 ? 7.874 18.302 1.122 1.00 95.25 92 VAL A N 1
ATOM 761 C CA . VAL A 1 92 ? 8.740 19.492 1.115 1.00 95.25 92 VAL A CA 1
ATOM 762 C C . VAL A 1 92 ? 10.075 19.189 0.440 1.00 95.25 92 VAL A C 1
ATOM 764 O O . VAL A 1 92 ? 10.487 19.938 -0.440 1.00 95.25 92 VAL A O 1
ATOM 767 N N . MET A 1 93 ? 10.723 18.070 0.775 1.00 91.69 93 MET A N 1
ATOM 768 C CA . MET A 1 93 ? 11.976 17.657 0.133 1.00 91.69 93 MET A CA 1
ATOM 769 C C . MET A 1 93 ? 11.812 17.486 -1.380 1.00 91.69 93 MET A C 1
ATOM 771 O O . MET A 1 93 ? 12.635 17.975 -2.150 1.00 91.69 93 MET A O 1
ATOM 775 N N . THR A 1 94 ? 10.725 16.850 -1.819 1.00 92.19 94 THR A N 1
ATOM 776 C CA . THR A 1 94 ? 10.420 16.677 -3.246 1.00 92.19 94 THR A CA 1
ATOM 777 C C . THR A 1 94 ? 10.244 18.026 -3.947 1.00 92.19 94 THR A C 1
ATOM 779 O O . THR A 1 94 ? 10.778 18.220 -5.037 1.00 92.19 94 THR A O 1
ATOM 782 N N . LEU A 1 95 ? 9.542 18.975 -3.319 1.00 92.62 95 LEU A N 1
ATOM 783 C CA . LEU A 1 95 ? 9.369 20.326 -3.857 1.00 92.62 95 LEU A CA 1
ATOM 784 C C . LEU A 1 95 ? 10.694 21.085 -3.956 1.00 92.62 95 LEU A C 1
ATOM 786 O O . LEU A 1 95 ? 10.926 21.755 -4.957 1.00 92.62 95 LEU A O 1
ATOM 790 N N . VAL A 1 96 ? 11.574 20.958 -2.959 1.00 92.31 96 VAL A N 1
ATOM 791 C CA . VAL A 1 96 ? 12.909 21.576 -2.986 1.00 92.31 96 VAL A CA 1
ATOM 792 C C . VAL A 1 96 ? 13.741 21.017 -4.140 1.00 92.31 96 VAL A C 1
ATOM 794 O O . VAL A 1 96 ? 14.322 21.791 -4.896 1.00 92.31 96 VAL A O 1
ATOM 797 N N . PHE A 1 97 ? 13.759 19.694 -4.333 1.00 88.19 97 PHE A N 1
ATOM 798 C CA . PHE A 1 97 ? 14.468 19.080 -5.462 1.00 88.19 97 PHE A CA 1
ATOM 799 C C . PHE A 1 97 ? 13.865 19.456 -6.816 1.00 88.19 97 PHE A C 1
ATOM 801 O O . PHE A 1 97 ? 14.600 19.659 -7.778 1.00 88.19 97 PHE A O 1
ATOM 808 N N . PHE A 1 98 ? 12.541 19.582 -6.897 1.00 89.00 98 PHE A N 1
ATOM 809 C CA . PHE A 1 98 ? 11.869 20.052 -8.104 1.00 89.00 98 PHE A CA 1
ATOM 810 C C . PHE A 1 98 ? 12.209 21.514 -8.418 1.00 89.00 98 PHE A C 1
ATOM 812 O O . PHE A 1 98 ? 12.462 21.855 -9.569 1.00 89.00 98 PHE A O 1
ATOM 819 N N . TRP A 1 99 ? 12.257 22.378 -7.402 1.00 91.38 99 TRP A N 1
ATOM 820 C CA . TRP A 1 99 ? 12.680 23.766 -7.575 1.00 91.38 99 TRP A CA 1
ATOM 821 C C . TRP A 1 99 ? 14.145 23.851 -8.019 1.00 91.38 99 TRP A C 1
ATOM 823 O O . TRP A 1 99 ? 14.445 24.529 -8.996 1.00 91.38 99 TRP A O 1
ATOM 833 N N . MET A 1 100 ? 15.032 23.077 -7.384 1.00 87.25 100 MET A N 1
ATOM 834 C CA . MET A 1 100 ? 16.438 22.968 -7.779 1.00 87.25 100 MET A CA 1
ATOM 835 C C . MET A 1 100 ? 16.592 22.502 -9.234 1.00 87.25 100 MET A C 1
ATOM 837 O O . MET A 1 100 ? 17.445 23.024 -9.940 1.00 87.25 100 MET A O 1
ATOM 841 N N . LEU A 1 101 ? 15.761 21.564 -9.701 1.00 86.75 101 LEU A N 1
ATOM 842 C CA . LEU A 1 101 ? 15.778 21.093 -11.090 1.00 86.75 101 LEU A CA 1
ATOM 843 C C . 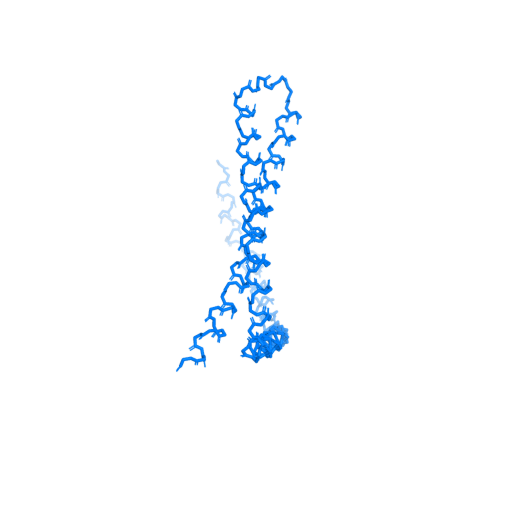LEU A 1 101 ? 15.477 22.215 -12.097 1.00 86.75 101 LEU A C 1
ATOM 845 O O . LEU A 1 101 ? 16.064 22.218 -13.173 1.00 86.75 101 LEU A O 1
ATOM 849 N N . ASN A 1 102 ? 14.582 23.150 -11.763 1.00 85.56 102 ASN A N 1
ATOM 850 C CA . ASN A 1 102 ? 14.220 24.252 -12.661 1.00 85.56 102 ASN A CA 1
ATOM 851 C C . ASN A 1 102 ? 15.329 25.304 -12.790 1.00 85.56 102 ASN A C 1
ATOM 853 O O . ASN A 1 102 ? 15.472 25.897 -13.853 1.00 85.56 102 ASN A O 1
ATOM 857 N N . GLU A 1 103 ? 16.096 25.528 -11.723 1.00 86.56 103 GLU A N 1
ATOM 858 C CA . GLU A 1 103 ? 17.213 26.485 -11.709 1.00 86.56 103 GLU A CA 1
ATOM 859 C C . GLU A 1 103 ? 18.525 25.867 -12.225 1.00 86.56 103 GLU A C 1
ATOM 861 O O . GLU A 1 103 ? 19.477 26.577 -12.548 1.00 86.56 103 GLU A O 1
ATOM 866 N N . PHE A 1 104 ? 18.610 24.535 -12.285 1.00 83.75 104 PHE A N 1
ATOM 867 C CA . PHE A 1 104 ? 19.821 23.839 -12.699 1.00 83.75 104 PHE A CA 1
ATOM 868 C C . PHE A 1 104 ? 19.875 23.701 -14.225 1.00 83.75 104 PHE A C 1
ATOM 870 O O . PHE A 1 104 ? 19.197 22.857 -14.815 1.00 83.75 104 PHE A O 1
ATOM 877 N N . GLU A 1 105 ? 20.738 24.488 -14.873 1.00 80.44 105 GLU A N 1
ATOM 878 C CA . GLU A 1 105 ? 21.145 24.271 -16.267 1.00 80.44 105 GLU A CA 1
ATOM 879 C C . GLU A 1 105 ? 21.975 22.982 -16.364 1.00 80.44 105 GLU A C 1
ATOM 881 O O . GLU A 1 105 ? 23.208 22.980 -16.358 1.00 80.44 105 GLU A O 1
ATOM 886 N N . ALA A 1 106 ? 21.286 21.842 -16.389 1.00 69.00 106 ALA A N 1
ATOM 887 C CA . ALA A 1 106 ? 21.938 20.547 -16.376 1.00 69.00 106 ALA A CA 1
ATOM 888 C C . ALA A 1 106 ? 22.812 20.370 -17.622 1.00 69.00 106 ALA A C 1
ATOM 890 O O . ALA A 1 106 ? 22.323 20.261 -18.748 1.00 69.00 106 ALA A O 1
ATOM 891 N N . THR A 1 107 ? 24.125 20.303 -17.409 1.00 72.31 107 THR A N 1
ATOM 892 C CA . THR A 1 107 ? 25.097 20.173 -18.501 1.00 72.31 107 THR A CA 1
ATOM 893 C C . THR A 1 107 ? 25.184 18.721 -18.985 1.00 72.31 107 THR A C 1
ATOM 895 O O . THR A 1 107 ? 25.571 18.456 -20.125 1.00 72.31 107 THR A O 1
ATOM 898 N N . SER A 1 108 ? 24.785 17.754 -18.146 1.00 83.56 108 SER A N 1
ATOM 899 C CA . SER A 1 108 ? 24.865 16.326 -18.453 1.00 83.56 108 SER A CA 1
ATOM 900 C C . SER A 1 108 ? 23.534 15.581 -18.269 1.00 83.56 108 SER A C 1
ATOM 902 O O . SER A 1 108 ? 22.756 15.820 -17.346 1.00 83.56 108 SER A O 1
ATOM 904 N N . LYS A 1 109 ? 23.283 14.592 -19.138 1.00 87.50 109 LYS A N 1
ATOM 905 C CA . LYS A 1 109 ? 22.086 13.726 -19.070 1.00 87.50 109 LYS A CA 1
ATOM 906 C C . LYS A 1 109 ? 22.033 12.864 -17.797 1.00 87.50 109 LYS A C 1
ATOM 908 O O . LYS A 1 109 ? 20.953 12.453 -17.374 1.00 87.50 109 LYS A O 1
ATOM 913 N N . ILE A 1 110 ? 23.191 12.570 -17.203 1.00 87.12 110 ILE A N 1
ATOM 914 C CA . ILE A 1 110 ? 23.303 11.730 -16.003 1.00 87.12 110 ILE A CA 1
ATOM 915 C C . ILE A 1 110 ? 22.765 12.483 -14.781 1.00 87.12 110 ILE A C 1
ATOM 917 O O . ILE A 1 110 ? 21.977 11.918 -14.028 1.00 87.12 110 ILE A O 1
ATOM 921 N N . GLU A 1 111 ? 23.112 13.763 -14.626 1.00 84.19 111 GLU A N 1
ATOM 922 C CA . GLU A 1 111 ? 22.634 14.603 -13.517 1.00 84.19 111 GLU A CA 1
ATOM 923 C C . GLU A 1 111 ? 21.108 14.742 -13.520 1.00 84.19 111 GLU A C 1
ATOM 925 O O . GLU A 1 111 ? 20.475 14.520 -12.488 1.00 84.19 111 GLU A O 1
ATOM 930 N N . LEU A 1 112 ? 20.498 14.989 -14.688 1.00 86.38 112 LEU A N 1
ATOM 931 C CA . LEU A 1 112 ? 19.035 15.006 -14.828 1.00 86.38 112 LEU A CA 1
ATOM 932 C C . LEU A 1 112 ? 18.409 13.683 -14.380 1.00 86.38 112 LEU A C 1
ATOM 934 O O . LEU A 1 112 ? 17.434 13.674 -13.632 1.00 86.38 112 LEU A O 1
ATOM 938 N N . THR A 1 113 ? 18.987 12.558 -14.811 1.00 88.69 113 THR A N 1
ATOM 939 C CA . THR A 1 113 ? 18.472 11.225 -14.469 1.00 88.69 113 THR A CA 1
ATOM 940 C C . THR A 1 113 ? 18.506 10.990 -12.958 1.00 88.69 113 THR A C 1
ATOM 942 O O . THR A 1 113 ? 17.530 10.496 -12.396 1.00 88.69 113 THR A O 1
ATOM 945 N N . ILE A 1 114 ? 19.588 11.390 -12.281 1.00 89.62 114 ILE A N 1
ATOM 946 C CA . ILE A 1 114 ? 19.714 11.271 -10.822 1.00 89.62 114 ILE A CA 1
ATOM 947 C C . ILE A 1 114 ? 18.641 12.110 -10.114 1.00 89.62 114 ILE A C 1
ATOM 949 O O . ILE A 1 114 ? 17.967 11.600 -9.217 1.00 89.62 114 ILE A O 1
ATOM 953 N N . ILE A 1 115 ? 18.429 13.362 -10.535 1.00 88.50 115 ILE A N 1
ATOM 954 C CA . ILE A 1 115 ? 17.432 14.246 -9.912 1.00 88.50 115 ILE A CA 1
ATOM 955 C C . ILE A 1 115 ? 16.012 13.685 -10.084 1.00 88.50 115 ILE A C 1
ATOM 957 O O . ILE A 1 115 ? 15.252 13.633 -9.114 1.00 88.50 115 ILE A O 1
ATOM 961 N N . TYR A 1 116 ? 15.656 13.183 -11.271 1.00 89.88 116 TYR A N 1
ATOM 962 C CA . TYR A 1 116 ? 14.346 12.556 -11.491 1.00 89.88 116 TYR A CA 1
ATOM 963 C C . TYR A 1 116 ? 14.125 11.314 -10.620 1.00 89.88 116 TYR A C 1
ATOM 965 O O . TYR A 1 116 ? 13.024 11.124 -10.100 1.00 89.88 116 TYR A O 1
ATOM 973 N N . VAL A 1 117 ? 15.156 10.486 -10.417 1.00 92.88 117 VAL A N 1
ATOM 974 C CA . VAL A 1 117 ? 15.074 9.318 -9.524 1.00 92.88 117 VAL A CA 1
ATOM 975 C C . VAL A 1 117 ? 14.827 9.749 -8.077 1.00 92.88 117 VAL A C 1
ATOM 977 O O . VAL A 1 117 ? 13.982 9.157 -7.407 1.00 92.88 117 VAL 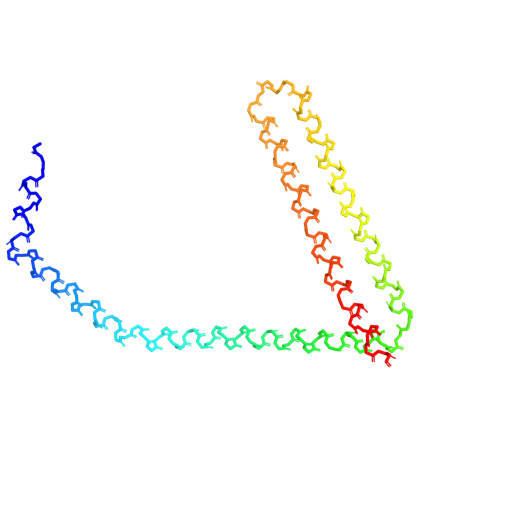A O 1
ATOM 980 N N . ILE A 1 118 ? 15.503 10.802 -7.605 1.00 91.00 118 ILE A N 1
ATOM 981 C CA . ILE A 1 118 ? 15.314 11.339 -6.248 1.00 91.00 118 ILE A CA 1
ATOM 982 C C . ILE A 1 118 ? 13.886 11.866 -6.063 1.00 91.00 118 ILE A C 1
ATOM 984 O O . ILE A 1 118 ? 13.236 11.532 -5.071 1.00 91.00 118 ILE A O 1
ATOM 988 N N . ILE A 1 119 ? 13.368 12.631 -7.029 1.00 91.44 119 ILE A N 1
ATOM 989 C CA . ILE A 1 119 ? 11.985 13.137 -7.009 1.00 91.44 119 ILE A CA 1
ATOM 990 C C . ILE A 1 119 ? 10.990 11.971 -6.981 1.00 91.44 119 ILE A C 1
ATOM 992 O O . ILE A 1 119 ? 10.083 11.947 -6.148 1.00 91.44 119 ILE A O 1
ATOM 996 N N . GLY A 1 120 ? 11.175 10.974 -7.852 1.00 92.38 120 GLY A N 1
ATOM 997 C CA . GLY A 1 120 ? 10.317 9.790 -7.900 1.00 92.38 120 GLY A CA 1
ATOM 998 C C . GLY A 1 120 ? 10.319 9.010 -6.582 1.00 92.38 120 GLY A C 1
ATOM 999 O O . GLY A 1 120 ? 9.260 8.636 -6.077 1.00 92.38 120 GLY A O 1
ATOM 1000 N N . PHE A 1 121 ? 11.493 8.820 -5.980 1.00 94.25 121 PHE A N 1
ATOM 1001 C CA . PHE A 1 121 ? 11.631 8.162 -4.682 1.00 94.25 121 PHE A CA 1
ATOM 1002 C C . PHE A 1 121 ? 10.982 8.962 -3.541 1.00 94.25 121 PHE A C 1
ATOM 1004 O O . PHE A 1 121 ? 10.319 8.379 -2.677 1.00 94.25 121 PHE A O 1
ATOM 1011 N N . GLY A 1 122 ? 11.118 10.292 -3.552 1.00 91.12 122 GLY A N 1
ATOM 1012 C CA . GLY A 1 122 ? 10.466 11.189 -2.595 1.00 91.12 122 GLY A CA 1
ATOM 1013 C C . GLY A 1 122 ? 8.940 11.086 -2.647 1.00 91.12 122 GLY A C 1
ATOM 1014 O O . GLY A 1 122 ? 8.296 10.903 -1.612 1.00 91.12 122 GLY A O 1
ATOM 1015 N N . LEU A 1 123 ? 8.364 11.086 -3.853 1.00 92.44 123 LEU A N 1
ATOM 1016 C CA . LEU A 1 123 ? 6.923 10.905 -4.058 1.00 92.44 123 LEU A CA 1
ATOM 1017 C C . LEU A 1 123 ? 6.433 9.530 -3.596 1.00 92.44 123 LEU A C 1
ATOM 1019 O O . LEU A 1 123 ? 5.416 9.441 -2.908 1.00 92.44 123 LEU A O 1
ATOM 1023 N N . LEU A 1 124 ? 7.155 8.459 -3.932 1.00 93.38 124 LEU A N 1
ATOM 1024 C CA . LEU A 1 124 ? 6.810 7.106 -3.486 1.00 93.38 124 LEU A CA 1
ATOM 1025 C C . LEU A 1 124 ? 6.838 6.989 -1.958 1.00 93.38 124 LEU A C 1
ATOM 1027 O O . LEU A 1 124 ? 5.927 6.409 -1.367 1.00 93.38 124 LEU A O 1
ATOM 1031 N N . SER A 1 125 ? 7.841 7.587 -1.314 1.00 90.94 125 SER A N 1
ATOM 1032 C CA . SER A 1 125 ? 7.965 7.607 0.147 1.00 90.94 125 SER A CA 1
ATOM 1033 C C . SER A 1 125 ? 6.822 8.386 0.803 1.00 90.94 125 SER A C 1
ATOM 1035 O O . SER A 1 125 ? 6.242 7.924 1.790 1.00 90.94 125 SER A O 1
ATOM 1037 N N . ALA A 1 126 ? 6.429 9.524 0.220 1.00 89.44 126 ALA A N 1
ATOM 1038 C CA . ALA A 1 126 ? 5.268 10.287 0.666 1.00 89.44 126 ALA A CA 1
ATOM 1039 C C . ALA A 1 126 ? 3.970 9.467 0.531 1.00 89.44 126 ALA A C 1
ATOM 1041 O O . ALA A 1 126 ? 3.194 9.370 1.481 1.00 89.44 126 ALA A O 1
ATOM 1042 N N . LEU A 1 127 ? 3.750 8.802 -0.606 1.00 91.12 127 LEU A N 1
ATOM 1043 C CA . LEU A 1 127 ? 2.570 7.955 -0.811 1.00 91.12 127 LEU A CA 1
ATOM 1044 C C . LEU A 1 127 ? 2.515 6.781 0.172 1.00 91.12 127 LEU A C 1
ATOM 1046 O O . LEU A 1 127 ? 1.455 6.500 0.728 1.00 91.12 127 LEU A O 1
ATOM 1050 N N . HIS A 1 128 ? 3.648 6.127 0.431 1.00 90.75 128 HIS A N 1
ATOM 1051 C CA . HIS A 1 128 ? 3.732 5.054 1.419 1.00 90.75 128 HIS A CA 1
ATOM 1052 C C . HIS A 1 128 ? 3.391 5.554 2.831 1.00 90.75 128 HIS A C 1
ATOM 1054 O O . HIS A 1 128 ? 2.611 4.924 3.548 1.00 90.75 128 HIS A O 1
ATOM 1060 N N . SER A 1 129 ? 3.923 6.719 3.214 1.00 89.88 129 SER A N 1
ATOM 1061 C CA . SER A 1 129 ? 3.627 7.361 4.498 1.00 89.88 129 SER A CA 1
ATOM 1062 C C . SER A 1 129 ? 2.141 7.715 4.637 1.00 89.88 129 SER A C 1
ATOM 1064 O O . SER A 1 129 ? 1.541 7.439 5.677 1.00 89.88 129 SER A O 1
ATOM 1066 N N . LEU A 1 130 ? 1.517 8.238 3.577 1.00 89.62 130 LEU A N 1
ATOM 1067 C CA . LEU A 1 130 ? 0.085 8.537 3.554 1.00 89.62 130 LEU A CA 1
ATOM 1068 C C . LEU A 1 130 ? -0.767 7.267 3.668 1.00 89.62 130 LEU A C 1
ATOM 1070 O O . LEU A 1 130 ? -1.734 7.242 4.430 1.00 89.62 130 LEU A O 1
ATOM 1074 N N . TYR A 1 131 ? -0.410 6.217 2.925 1.00 90.06 131 TYR A N 1
ATOM 1075 C CA . TYR A 1 131 ? -1.115 4.938 2.959 1.00 90.06 131 TYR A CA 1
ATOM 1076 C C . TYR A 1 131 ? -1.078 4.327 4.361 1.00 90.06 131 TYR A C 1
ATOM 1078 O O . TYR A 1 131 ? -2.127 3.977 4.905 1.00 90.06 131 TYR A O 1
ATOM 1086 N N . SER A 1 132 ? 0.104 4.274 4.984 1.00 87.88 132 SER A N 1
ATOM 1087 C CA . SER A 1 132 ? 0.232 3.797 6.361 1.00 87.88 132 SER A CA 1
ATOM 1088 C C . SER A 1 132 ? -0.623 4.643 7.313 1.00 87.88 132 SER A C 1
ATOM 1090 O O . SER A 1 132 ? -1.429 4.081 8.058 1.00 87.88 132 SER A O 1
ATOM 1092 N N . GLY A 1 133 ? -0.585 5.974 7.196 1.00 87.69 133 GLY A N 1
ATOM 1093 C CA . GLY A 1 133 ? -1.332 6.866 8.087 1.00 87.69 133 GLY A CA 1
ATOM 1094 C C . GLY A 1 133 ? -2.843 6.698 7.970 1.00 87.69 133 GLY A C 1
ATOM 1095 O O . GLY A 1 133 ? -3.551 6.681 8.978 1.00 87.69 133 GLY A O 1
ATOM 1096 N N . LEU A 1 134 ? -3.346 6.515 6.748 1.00 87.75 134 LEU A N 1
ATOM 1097 C CA . LEU A 1 134 ? -4.761 6.254 6.490 1.00 87.75 134 LEU A CA 1
ATOM 1098 C C . LEU A 1 134 ? -5.222 4.933 7.106 1.00 87.75 134 LEU A C 1
ATOM 1100 O O . LEU A 1 134 ? -6.301 4.892 7.694 1.00 87.75 134 LEU A O 1
ATOM 1104 N N . THR A 1 135 ? -4.417 3.870 7.017 1.00 85.94 135 THR A N 1
ATOM 1105 C CA . THR A 1 135 ? -4.789 2.578 7.616 1.00 85.94 135 THR A CA 1
ATOM 1106 C C . THR A 1 135 ? -4.939 2.674 9.136 1.00 85.94 135 THR A C 1
ATOM 1108 O O . THR A 1 135 ? -5.956 2.227 9.666 1.00 85.94 135 THR A O 1
ATOM 1111 N N . HIS A 1 136 ? -4.009 3.343 9.827 1.00 84.12 136 HIS A N 1
ATOM 1112 C CA . HIS A 1 136 ? -4.107 3.580 11.272 1.00 84.12 136 HIS A CA 1
ATOM 1113 C C . HIS A 1 136 ? -5.293 4.485 11.635 1.00 84.12 136 HIS A C 1
ATOM 1115 O O . HIS A 1 136 ? -6.035 4.190 12.573 1.00 84.12 136 HIS A O 1
ATOM 1121 N N . TYR A 1 137 ? -5.530 5.553 10.864 1.00 86.19 137 TYR A N 1
ATOM 1122 C CA . TYR A 1 137 ? -6.657 6.461 11.094 1.00 86.19 137 TYR A CA 1
ATOM 1123 C C . TYR A 1 137 ? -8.014 5.759 10.971 1.00 86.19 137 TYR A C 1
ATOM 1125 O O . TYR A 1 137 ? -8.887 5.949 11.817 1.00 86.19 137 TYR A O 1
ATOM 1133 N N . LEU A 1 138 ? -8.191 4.925 9.941 1.00 86.88 138 LEU A N 1
ATOM 1134 C CA . LEU A 1 138 ? -9.435 4.186 9.724 1.00 86.88 138 LEU A CA 1
ATOM 1135 C C . LEU A 1 138 ? -9.715 3.194 10.858 1.00 86.88 138 LEU A C 1
ATOM 1137 O O . LEU A 1 138 ? -10.856 3.093 11.305 1.00 86.88 138 LEU A O 1
ATOM 1141 N N . VAL A 1 139 ? -8.685 2.501 11.354 1.00 85.00 139 VAL A N 1
ATOM 1142 C CA . VAL A 1 139 ? -8.806 1.592 12.507 1.00 85.00 139 VAL A CA 1
ATOM 1143 C C . VAL A 1 139 ? -9.217 2.360 13.766 1.00 85.00 139 VAL A C 1
ATOM 1145 O O . VAL A 1 139 ? -10.144 1.946 14.462 1.00 85.00 139 VAL A O 1
ATOM 1148 N N . LEU A 1 140 ? -8.596 3.514 14.026 1.00 85.50 140 LEU A N 1
ATOM 1149 C CA . LEU A 1 140 ? -8.932 4.360 15.174 1.00 85.50 140 LEU A CA 1
ATOM 1150 C C . LEU A 1 140 ? -10.369 4.906 15.091 1.00 85.50 140 LEU A C 1
ATOM 1152 O O . LEU A 1 140 ? -11.091 4.936 16.090 1.00 85.50 140 LEU A O 1
ATOM 1156 N N . GLN A 1 141 ? -10.801 5.329 13.899 1.00 86.69 141 GLN A N 1
ATOM 1157 C CA . GLN A 1 141 ? -12.157 5.830 13.673 1.00 86.69 141 GLN A CA 1
ATOM 1158 C C . GLN A 1 141 ? -13.204 4.733 13.902 1.00 86.69 141 GLN A C 1
ATOM 1160 O O . GLN A 1 141 ? -14.248 4.995 14.501 1.00 86.69 141 GLN A O 1
ATOM 1165 N N . GLU A 1 142 ? -12.919 3.510 13.455 1.00 85.69 142 GLU A N 1
ATOM 1166 C CA . GLU A 1 142 ? -13.784 2.351 13.662 1.00 85.69 142 GLU A CA 1
ATOM 1167 C C . GLU A 1 142 ? -13.899 2.003 15.149 1.00 85.69 142 GLU A C 1
ATOM 1169 O O . GLU A 1 142 ? -15.016 1.916 15.652 1.00 85.69 142 GLU A O 1
ATOM 1174 N N . ALA A 1 143 ? -12.777 1.943 15.876 1.00 83.94 143 ALA A N 1
ATOM 1175 C CA . ALA A 1 143 ? -12.765 1.685 17.317 1.00 83.94 143 ALA A CA 1
ATOM 1176 C C . ALA A 1 143 ? -13.592 2.708 18.116 1.00 83.94 143 ALA A C 1
ATOM 1178 O O . ALA A 1 143 ? -14.330 2.334 19.034 1.00 83.94 143 ALA A O 1
ATOM 1179 N N . ARG A 1 144 ? -13.518 3.994 17.740 1.00 82.50 144 ARG A N 1
ATOM 1180 C CA . ARG A 1 144 ? -14.292 5.071 18.375 1.00 82.50 144 ARG A CA 1
ATOM 1181 C C . ARG A 1 144 ? -15.788 4.982 18.059 1.00 82.50 144 ARG A C 1
ATOM 1183 O O . ARG A 1 144 ? -16.600 5.268 18.934 1.00 82.50 144 ARG A O 1
ATOM 1190 N N . ARG A 1 145 ? -16.164 4.594 16.835 1.00 83.00 145 ARG A N 1
ATOM 1191 C CA . ARG A 1 145 ? -17.570 4.543 16.395 1.00 83.00 145 ARG A CA 1
ATOM 1192 C C . ARG A 1 145 ? -18.387 3.495 17.148 1.00 83.00 145 ARG A C 1
ATOM 1194 O O . ARG A 1 145 ? -19.557 3.734 17.398 1.00 83.00 145 ARG A O 1
ATOM 1201 N N . THR A 1 146 ? -17.782 2.369 17.513 1.00 72.81 146 THR A N 1
ATOM 1202 C CA . THR A 1 146 ? -18.442 1.268 18.236 1.00 72.81 146 THR A CA 1
ATOM 1203 C C . THR A 1 146 ? -18.518 1.453 19.757 1.00 72.81 146 THR A C 1
ATOM 1205 O O . THR A 1 146 ? -19.073 0.588 20.425 1.00 72.81 146 THR A O 1
ATOM 1208 N N . LYS A 1 147 ? -17.956 2.537 20.318 1.00 62.78 147 LYS A N 1
ATOM 1209 C CA . LYS A 1 147 ? -18.054 2.874 21.757 1.00 62.78 147 LYS A CA 1
ATOM 1210 C C . LYS A 1 147 ? -19.266 3.780 22.074 1.00 62.78 147 LYS A C 1
ATOM 1212 O O . LYS A 1 147 ? -19.572 3.962 23.248 1.00 62.78 147 LYS A O 1
ATOM 1217 N N . ILE A 1 148 ? -19.914 4.350 21.047 1.00 55.69 148 ILE A N 1
ATOM 1218 C CA . ILE A 1 148 ? -21.146 5.167 21.124 1.00 55.69 148 ILE A CA 1
ATOM 1219 C C . ILE A 1 148 ? -22.353 4.254 20.922 1.00 55.69 148 ILE A C 1
ATOM 1221 O O . ILE A 1 148 ? -23.328 4.406 21.687 1.00 55.69 148 ILE A O 1
#

Secondary structure (DSSP, 8-state):
--HHHHHHHHTSHHHHHHHHHHHHHHHHHHHHHHHHHHHHHHHHHHHHHHHHHHHHHHHHHHHHHHHH-HHHHHHHHHHHHHHHHHHHHHHHHHHHHHHHHHH----SHHHHHHHHHHHHHHHHHHHHHHHHHHHHHHHHHHHHHTT-

Foldseek 3Di:
DPVVVVVVVCPDPVNVVVVVVVVVVVVVCCVVVVVVVVVVVVVVVVVVVVVVVVVVVVLVVVLVVCLVDVVVLVVLVVVLVVLVVQLVVLVVVLVVLVVVLVVDPDPDPVVVVVSVVSSVVSVVSSVVSVVVSVVSVVSSVVSVVVVD

pLDDT: mean 84.08, std 8.74, range [49.81, 95.25]

Radius of gyration: 29.37 Å; chains: 1; bounding box: 46×57×82 Å

Sequence (148 aa):
MEDSSFFSNLGSLDWWIGVVVVGLIINVFSAYLKPALDSFLSKLSYKWASGSKRNADERKKWIKELQESEHEQVLCYLEFLNQKIWFIIYLVMTLVFFWMLNEFEATSKIELTIIYVIIGFGLLSALHSLYSGLTHYLVLQEARRTKI

Organism: NCBI:txid858640